Protein AF-A0A0D2LN54-F1 (afdb_monomer_lite)

Secondary structure (DSSP, 8-state):
---HHHHHHHHHHS-SS-------SS--HHHHHHHHHH-SSPPP-----TTSPPTT---------GGGGGGHHHHHHHHHHHTS-SS------SSHHHHHHHHHHHHHTT--PPP--

Sequence (117 aa):
MGFKEEVAEIVRLAPKKRQTMLFSATFSEQVRDLMALSLKQPVRLAADAAAAAPKSLVQEVVRLKGSQVSQKEAVLLALCARSFSQGRTIVFTATKQKAHRLKILFGLCKLPPAGVG

Organism: NCBI:txid145388

pLDDT: mean 84.54, std 10.29, range [40.84, 94.88]

Radius of gyration: 23.82 Å; chains: 1; bounding box: 49×33×58 Å

InterPro domains:
  IPR014001 Helicase superfamily 1/2, ATP-binding domain [PS51192] (1-45)
  IPR027417 P-loop containing nucleoside triphosphate hydrolase [G3DSA:3.40.50.300] (1-53)
  IPR027417 P-loop containing nucleoside triphosphate hydrolase [SSF52540] (2-106)
  IPR050079 DEAD box RNA helicase [PTHR47959] (1-112)

Foldseek 3Di:
DPCLVVLLVVLVPDDPDDDDDDDDLDDDVSSVSVCVRRHDPDDDDDDPPVVDDPPPDDDDDDDQDDPCVVVVLVVVLCCCVPVVVPDDDDDDDPDPVVVVVSCVVCVVVVNHDDDDD

Structure (mmCIF, N/CA/C/O backbone):
data_AF-A0A0D2LN54-F1
#
_entry.id   AF-A0A0D2LN54-F1
#
loop_
_atom_site.group_PDB
_atom_site.id
_atom_site.type_symbol
_atom_site.label_atom_id
_atom_site.label_alt_id
_atom_site.label_comp_id
_atom_site.label_asym_id
_atom_site.label_entity_id
_atom_site.label_seq_id
_atom_site.pdbx_PDB_ins_code
_atom_site.Cartn_x
_atom_site.Cartn_y
_atom_site.Cartn_z
_atom_site.occupancy
_atom_site.B_iso_or_equiv
_atom_site.auth_seq_id
_atom_site.auth_comp_id
_atom_site.auth_asym_id
_atom_site.auth_atom_id
_atom_site.pdbx_PDB_model_num
ATOM 1 N N . MET A 1 1 ? 2.970 6.806 16.171 1.00 52.06 1 MET A N 1
ATOM 2 C CA . MET A 1 1 ? 2.777 8.257 15.985 1.00 52.06 1 MET A CA 1
ATOM 3 C C . MET A 1 1 ? 1.843 8.745 17.071 1.00 52.06 1 MET A C 1
ATOM 5 O O . MET A 1 1 ? 0.834 8.094 17.319 1.00 52.06 1 MET A O 1
ATOM 9 N N . GLY A 1 2 ? 2.280 9.778 17.787 1.00 64.88 2 GLY A N 1
ATOM 10 C CA . GLY A 1 2 ? 1.656 10.289 19.002 1.00 64.88 2 GLY A CA 1
ATOM 11 C C . GLY A 1 2 ? 0.456 11.162 18.683 1.00 64.88 2 GLY A C 1
ATOM 12 O O . GLY A 1 2 ? 0.632 12.330 18.394 1.00 64.88 2 GLY A O 1
ATOM 13 N N . PHE A 1 3 ? -0.726 10.551 18.701 1.00 73.62 3 PHE A N 1
ATOM 14 C CA . PHE A 1 3 ? -2.009 11.264 18.709 1.00 73.62 3 PHE A CA 1
ATOM 15 C C . P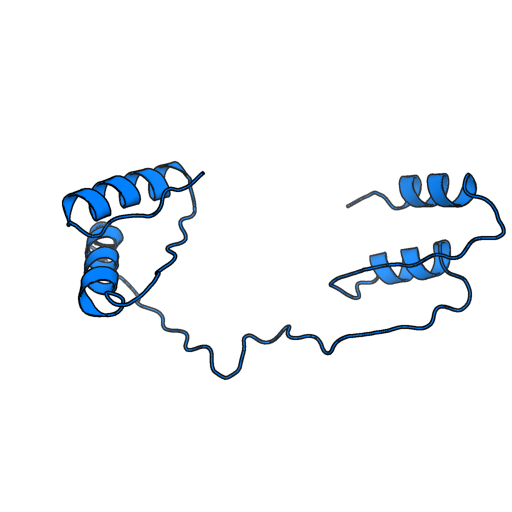HE A 1 3 ? -2.926 10.774 19.846 1.00 73.62 3 PHE A C 1
ATOM 17 O O . PHE A 1 3 ? -4.126 11.036 19.862 1.00 73.62 3 PHE A O 1
ATOM 24 N N . LYS A 1 4 ? -2.396 9.946 20.762 1.00 77.12 4 LYS A N 1
ATOM 25 C CA . LYS A 1 4 ? -3.186 9.286 21.816 1.00 77.12 4 LYS A CA 1
ATOM 26 C C . LYS A 1 4 ? -3.699 10.303 22.829 1.00 77.12 4 LYS A C 1
ATOM 28 O O . LYS A 1 4 ? -4.836 10.180 23.276 1.00 77.12 4 LYS A O 1
ATOM 33 N N . GLU A 1 5 ? -2.864 11.269 23.190 1.00 82.56 5 GLU A N 1
ATOM 34 C CA . GLU A 1 5 ? -3.187 12.296 24.180 1.00 82.56 5 GLU A CA 1
ATOM 35 C C . GLU A 1 5 ? -4.219 13.272 23.614 1.00 82.56 5 GLU A C 1
ATOM 37 O O . GLU A 1 5 ? -5.236 13.533 24.253 1.00 82.56 5 GLU A O 1
ATOM 42 N N . GLU A 1 6 ? -4.038 13.678 22.360 1.00 87.12 6 GLU A N 1
ATOM 43 C CA . GLU A 1 6 ? -4.947 14.546 21.620 1.00 87.12 6 GLU A CA 1
ATOM 44 C C . GLU A 1 6 ? -6.321 13.886 21.440 1.00 87.12 6 GLU A C 1
ATOM 46 O O . GLU A 1 6 ? -7.359 14.495 21.701 1.00 87.12 6 GLU A O 1
ATOM 51 N N . VAL A 1 7 ? -6.358 12.601 21.063 1.00 84.00 7 VAL A N 1
ATOM 52 C CA . VAL A 1 7 ? -7.625 11.861 20.958 1.00 84.00 7 VAL A CA 1
ATOM 53 C C . VAL A 1 7 ? -8.272 11.685 22.333 1.00 84.00 7 VAL A C 1
ATOM 55 O O . VAL A 1 7 ? -9.492 11.804 22.450 1.00 84.00 7 VAL A O 1
ATOM 58 N N . ALA A 1 8 ? -7.488 11.444 23.387 1.00 83.00 8 ALA A N 1
ATOM 59 C CA . ALA A 1 8 ? -8.016 11.341 24.744 1.00 83.00 8 ALA A CA 1
ATOM 60 C C . ALA A 1 8 ? -8.681 12.643 25.212 1.00 83.00 8 ALA A C 1
ATOM 62 O O . ALA A 1 8 ? -9.738 12.594 25.844 1.00 83.00 8 ALA A O 1
ATOM 63 N N . GLU A 1 9 ? -8.104 13.795 24.876 1.00 89.38 9 GLU A N 1
ATOM 64 C CA . GLU A 1 9 ? -8.676 15.104 25.184 1.00 89.38 9 GLU A CA 1
ATOM 65 C C . GLU A 1 9 ? -9.999 15.339 24.440 1.00 89.38 9 GLU A C 1
ATOM 67 O O . GLU A 1 9 ? -11.015 15.645 25.069 1.00 89.38 9 GLU A O 1
ATOM 72 N N . ILE A 1 10 ? -10.040 15.077 23.130 1.00 88.25 10 ILE A N 1
ATOM 73 C CA . ILE A 1 10 ? -11.267 15.206 22.323 1.00 88.25 10 ILE A CA 1
ATOM 74 C C . ILE A 1 10 ? -12.388 14.315 22.882 1.00 88.25 10 ILE A C 1
ATOM 76 O O . ILE A 1 10 ? -13.534 14.742 23.033 1.00 88.25 10 ILE A O 1
ATOM 80 N N . VAL A 1 11 ? -12.061 13.073 23.243 1.00 86.75 11 VAL A N 1
ATOM 81 C CA . VAL A 1 11 ? -13.011 12.095 23.798 1.00 86.75 11 VAL A CA 1
ATOM 82 C C . VAL A 1 11 ? -13.547 12.528 25.171 1.00 86.75 11 VAL A C 1
ATOM 84 O O . VAL A 1 11 ? -14.699 12.207 25.493 1.00 86.75 11 VAL A O 1
ATOM 87 N N . ARG A 1 12 ? -12.747 13.257 25.967 1.00 86.62 12 ARG A N 1
ATOM 88 C CA . ARG A 1 12 ? -13.162 13.845 27.255 1.00 86.62 12 ARG A CA 1
ATOM 89 C C . ARG A 1 12 ? -14.100 15.035 27.079 1.00 86.62 12 ARG A C 1
ATOM 91 O O . ARG A 1 12 ? -15.041 15.159 27.858 1.00 86.62 12 ARG A O 1
ATOM 98 N N . LEU A 1 13 ? -13.858 15.880 26.077 1.00 91.44 13 LEU A N 1
ATOM 99 C CA . LEU A 1 13 ? -14.709 17.034 25.768 1.00 91.44 13 LEU A CA 1
ATOM 100 C C . LEU A 1 13 ? -16.037 16.626 25.113 1.00 91.44 13 LEU A C 1
ATOM 102 O O . LEU A 1 13 ? -17.029 17.348 25.205 1.00 91.44 13 LEU A O 1
ATOM 106 N N . ALA A 1 14 ? -16.085 15.457 24.472 1.00 89.88 14 ALA A N 1
ATOM 107 C CA . ALA A 1 14 ? -17.299 14.946 23.854 1.00 89.88 14 ALA A CA 1
ATOM 108 C C . ALA A 1 14 ? -18.375 14.536 24.893 1.00 89.88 14 ALA A C 1
ATOM 110 O O . ALA A 1 14 ? -18.046 14.017 25.966 1.00 89.88 14 ALA A O 1
ATOM 111 N N . PRO A 1 15 ? -19.679 14.653 24.564 1.00 90.81 15 PRO A N 1
ATOM 112 C CA . PRO A 1 15 ? -20.776 14.267 25.454 1.00 90.81 15 PRO A CA 1
ATOM 113 C C . PRO A 1 15 ? -20.663 12.829 25.970 1.00 90.81 15 PRO A C 1
ATOM 115 O O . PRO A 1 15 ? -20.349 11.910 25.210 1.00 90.81 15 PRO A O 1
ATOM 118 N N . LYS A 1 16 ? -20.972 12.613 27.257 1.00 84.44 16 LYS A N 1
ATOM 119 C CA . LYS A 1 16 ? -20.863 11.292 27.911 1.00 84.44 16 LYS A CA 1
ATOM 120 C C . LYS A 1 16 ? -21.764 10.226 27.277 1.00 84.44 16 LYS A C 1
ATOM 122 O O . LYS A 1 16 ? -21.390 9.058 27.230 1.00 84.44 16 LYS A O 1
ATOM 127 N N . LYS A 1 17 ? -22.954 10.614 26.806 1.00 89.06 17 LYS A N 1
ATOM 128 C CA . LYS A 1 17 ? -23.899 9.723 26.120 1.00 89.06 17 LYS A CA 1
ATOM 129 C C . LYS A 1 17 ? -23.754 9.921 24.615 1.00 89.06 17 LYS A C 1
ATOM 131 O O . LYS A 1 17 ? -24.246 10.902 24.069 1.00 89.06 17 LYS A O 1
ATOM 136 N N . ARG A 1 18 ? -23.059 8.990 23.966 1.00 89.44 18 ARG A N 1
ATOM 137 C CA . ARG A 1 18 ? -22.790 8.999 22.526 1.00 89.44 18 ARG A CA 1
ATOM 138 C C . ARG A 1 18 ? -22.672 7.575 21.997 1.00 89.44 18 ARG A C 1
ATOM 140 O O . ARG A 1 18 ? -22.318 6.665 22.745 1.00 89.44 18 ARG A O 1
ATOM 147 N N . GLN A 1 19 ? -22.936 7.410 20.709 1.00 91.44 19 GLN A N 1
ATOM 148 C CA . GLN A 1 19 ? -22.525 6.230 19.958 1.00 91.44 19 GLN A CA 1
ATOM 149 C C . GLN A 1 19 ? -21.176 6.535 19.305 1.00 91.44 19 GLN A C 1
ATOM 151 O O . GLN A 1 19 ? -20.981 7.617 18.754 1.00 91.44 19 GLN A O 1
ATOM 156 N N . THR A 1 20 ? -20.233 5.603 19.384 1.00 91.31 20 THR A N 1
ATOM 157 C CA . THR A 1 20 ? -18.887 5.778 18.829 1.00 91.31 20 THR A CA 1
ATOM 158 C C . THR A 1 20 ? -18.556 4.583 17.947 1.00 91.31 20 THR A C 1
ATOM 160 O O . THR A 1 20 ? -18.825 3.442 18.316 1.00 91.31 20 THR A O 1
ATOM 163 N N . MET A 1 21 ? -18.000 4.857 16.768 1.00 92.88 21 MET A N 1
ATOM 164 C CA . MET A 1 21 ? -17.523 3.854 15.820 1.00 92.88 21 MET A CA 1
ATOM 165 C C . MET A 1 21 ? -16.037 4.087 15.576 1.00 92.88 21 MET A C 1
ATOM 167 O O . MET A 1 21 ? -15.620 5.225 15.365 1.00 92.88 21 MET A O 1
ATOM 171 N N . LEU A 1 22 ? -15.249 3.014 15.600 1.00 90.25 22 LEU A N 1
ATOM 172 C CA . LEU A 1 22 ? -13.827 3.048 15.278 1.00 90.25 22 LEU A CA 1
ATOM 173 C C . LEU A 1 22 ? -13.590 2.225 14.014 1.00 90.25 22 LEU A C 1
ATOM 175 O O . LEU A 1 22 ? -13.840 1.021 14.000 1.00 90.25 22 LEU A O 1
ATOM 179 N N . PHE A 1 23 ? -13.075 2.876 12.975 1.00 90.00 23 PHE A N 1
ATOM 180 C CA . PHE A 1 23 ? -12.681 2.227 11.730 1.00 90.00 23 PHE A CA 1
AT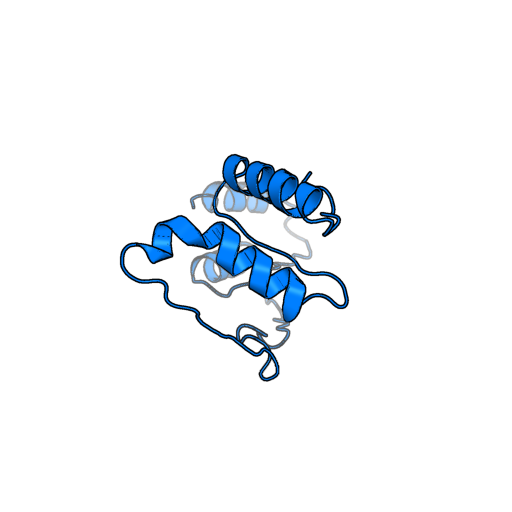OM 181 C C . PHE A 1 23 ? -11.162 2.111 11.686 1.00 90.00 23 PHE A C 1
ATOM 183 O O . PHE A 1 23 ? -10.456 3.108 11.815 1.00 90.00 23 PHE A O 1
ATOM 190 N N . SER A 1 24 ? -10.658 0.893 11.504 1.00 86.31 24 SER A N 1
ATOM 191 C CA . SER A 1 24 ? -9.229 0.645 11.347 1.00 86.31 24 SER A CA 1
ATOM 192 C C . SER A 1 24 ? -8.984 -0.439 10.309 1.00 86.31 24 SER A C 1
ATOM 194 O O . SER A 1 24 ? -9.642 -1.478 10.321 1.00 86.31 24 SER A O 1
ATOM 196 N N . ALA A 1 25 ? -8.004 -0.205 9.436 1.00 84.56 25 ALA A N 1
ATOM 197 C CA . ALA A 1 25 ? -7.531 -1.197 8.473 1.00 84.56 25 ALA A CA 1
ATOM 198 C C . ALA A 1 25 ? -6.666 -2.290 9.130 1.00 84.56 25 ALA A C 1
ATOM 200 O O . ALA A 1 25 ? -6.448 -3.347 8.545 1.00 84.56 25 ALA A O 1
ATOM 201 N N . THR A 1 26 ? -6.152 -2.040 10.338 1.00 82.12 26 THR A N 1
ATOM 202 C CA . THR A 1 26 ? -5.281 -2.966 11.074 1.00 82.12 26 THR A CA 1
ATOM 203 C C . THR A 1 26 ? -5.729 -3.126 12.526 1.00 82.12 26 THR A C 1
ATOM 205 O O . THR A 1 26 ? -6.505 -2.325 13.051 1.00 82.12 26 THR A O 1
ATOM 208 N N . PHE A 1 27 ? -5.246 -4.167 13.205 1.00 84.12 27 PHE A N 1
ATOM 209 C CA . PHE A 1 27 ? -5.570 -4.420 14.612 1.00 84.12 27 PHE A CA 1
ATOM 210 C C . PHE A 1 27 ? -4.308 -4.413 15.484 1.00 84.12 27 PHE A C 1
ATOM 212 O O . PHE A 1 27 ? -3.910 -5.429 16.054 1.00 84.12 27 PHE A O 1
ATOM 219 N N . SER A 1 28 ? -3.645 -3.256 15.537 1.00 85.38 28 SER A N 1
ATOM 220 C CA . SER A 1 28 ? -2.449 -3.036 16.358 1.00 85.38 28 SER A CA 1
ATOM 221 C C . SER A 1 28 ? -2.796 -2.771 17.831 1.00 85.38 28 SER A C 1
ATOM 223 O O . SER A 1 28 ? -3.953 -2.531 18.181 1.00 85.38 28 SER A O 1
ATOM 225 N N . GLU A 1 29 ? -1.797 -2.787 18.717 1.00 85.62 29 GLU A N 1
ATOM 226 C CA . GLU A 1 29 ? -2.000 -2.444 20.137 1.00 85.62 29 GLU A CA 1
ATOM 227 C C . GLU A 1 29 ? -2.487 -1.005 20.336 1.00 85.62 29 GLU A C 1
ATOM 229 O O . GLU A 1 29 ? -3.383 -0.764 21.135 1.00 85.62 29 GLU A O 1
ATOM 234 N N . GLN A 1 30 ? -2.001 -0.061 19.529 1.00 83.50 30 GLN A N 1
ATOM 235 C CA . GLN A 1 30 ? -2.452 1.337 19.563 1.00 83.50 30 GLN A CA 1
ATOM 236 C C . GLN A 1 30 ? -3.954 1.467 19.249 1.00 83.50 30 GLN A C 1
ATOM 238 O O . GLN A 1 30 ? -4.649 2.289 19.842 1.00 83.50 30 GLN A O 1
ATOM 243 N N . VAL A 1 31 ? -4.473 0.629 18.342 1.00 86.12 31 VAL A N 1
ATOM 244 C CA . VAL A 1 31 ? -5.910 0.563 18.033 1.00 86.12 31 VAL A CA 1
ATOM 245 C C . VAL A 1 31 ? -6.688 -0.031 19.209 1.00 86.12 31 VAL A C 1
ATOM 247 O O . VAL A 1 31 ? -7.761 0.472 19.534 1.00 86.12 31 VAL A O 1
ATOM 250 N N . ARG A 1 32 ? -6.148 -1.053 19.891 1.00 86.81 32 ARG A N 1
ATOM 251 C CA . ARG A 1 32 ? -6.773 -1.623 21.100 1.00 86.81 32 ARG A CA 1
ATOM 252 C C . ARG A 1 32 ? -6.878 -0.597 22.229 1.00 86.81 32 ARG A C 1
ATOM 254 O O . ARG A 1 32 ? -7.940 -0.487 22.838 1.00 86.81 32 ARG A O 1
ATOM 261 N N . ASP A 1 33 ? -5.832 0.193 22.449 1.00 86.81 33 ASP A N 1
ATOM 262 C CA . ASP A 1 33 ? -5.842 1.290 23.422 1.00 86.81 33 ASP A CA 1
ATOM 263 C C . ASP A 1 33 ? -6.938 2.321 23.109 1.00 86.81 33 ASP A C 1
ATOM 265 O O . ASP A 1 33 ? -7.678 2.746 23.997 1.00 86.81 33 ASP A O 1
ATOM 269 N N . LEU A 1 34 ? -7.083 2.696 21.833 1.00 85.81 34 LEU A N 1
ATOM 270 C CA . LEU A 1 34 ? -8.131 3.616 21.386 1.00 85.81 34 LEU A CA 1
ATOM 271 C C . LEU A 1 34 ? -9.536 3.034 21.570 1.00 85.81 34 LEU A C 1
ATOM 273 O O . LEU A 1 34 ? -10.450 3.764 21.962 1.00 85.81 34 LEU A O 1
ATOM 277 N N . MET A 1 35 ? -9.720 1.733 21.331 1.00 88.50 35 MET A N 1
ATOM 278 C CA . MET A 1 35 ? -10.991 1.058 21.603 1.00 88.50 35 MET A CA 1
ATOM 279 C C . MET A 1 35 ? -11.351 1.130 23.086 1.00 88.50 35 MET A C 1
ATOM 281 O O . MET A 1 35 ? -12.482 1.486 23.408 1.00 88.50 35 MET A O 1
ATOM 285 N N . ALA A 1 36 ? -10.398 0.836 23.976 1.00 86.50 36 ALA A N 1
ATOM 286 C CA . ALA A 1 36 ? -10.615 0.876 25.421 1.00 86.50 36 ALA A CA 1
ATOM 287 C C . ALA A 1 36 ? -10.947 2.290 25.928 1.00 86.50 36 ALA A C 1
ATOM 289 O O . ALA A 1 36 ? -11.724 2.447 26.866 1.00 86.50 36 ALA A O 1
ATOM 290 N N . LEU A 1 37 ? -10.380 3.319 25.292 1.00 84.38 37 LEU A N 1
ATOM 291 C CA . LEU A 1 37 ? -10.589 4.711 25.676 1.00 84.38 37 LEU A CA 1
ATOM 292 C C . LEU A 1 37 ? -11.910 5.302 25.151 1.00 84.38 37 LEU A C 1
ATOM 294 O O . LEU A 1 37 ? -12.521 6.133 25.821 1.00 84.38 37 LEU A O 1
ATOM 298 N N . SER A 1 38 ? -12.345 4.913 23.950 1.00 84.31 38 SER A N 1
ATOM 299 C CA . SER A 1 38 ? -13.437 5.599 23.238 1.00 84.31 38 SER A CA 1
ATOM 300 C C . SER A 1 38 ? -14.741 4.807 23.128 1.00 84.31 38 SER A C 1
ATOM 302 O O . SER A 1 38 ? -15.794 5.419 22.938 1.00 84.31 38 SER A O 1
ATOM 304 N N . LEU A 1 39 ? -14.701 3.476 23.258 1.00 89.81 39 LEU A N 1
ATOM 305 C CA . LEU A 1 39 ? -15.850 2.597 23.035 1.00 89.81 39 LEU A CA 1
ATOM 306 C C . LEU A 1 39 ? -16.351 1.974 24.341 1.00 89.81 39 LEU A C 1
ATOM 308 O O . LEU A 1 39 ? -15.580 1.623 25.229 1.00 89.81 39 LEU A O 1
ATOM 312 N N . LYS A 1 40 ? -17.666 1.758 24.427 1.00 88.19 40 LYS A N 1
ATOM 313 C CA . LYS A 1 40 ? -18.312 1.024 25.520 1.00 88.19 40 LYS A CA 1
ATOM 314 C C . LYS A 1 40 ? -18.971 -0.229 24.952 1.00 88.19 40 LYS A C 1
ATOM 316 O O . LYS A 1 40 ? -19.871 -0.101 24.132 1.00 88.19 40 LYS A O 1
ATOM 321 N N . GLN A 1 41 ? -18.516 -1.410 25.383 1.00 89.00 41 GLN A N 1
ATOM 322 C CA . GLN A 1 41 ? -19.003 -2.723 24.913 1.00 89.00 41 GLN A CA 1
ATOM 323 C C . GLN A 1 41 ? -19.117 -2.818 23.371 1.00 89.00 41 GLN A C 1
ATOM 325 O O . GLN A 1 41 ? -20.211 -3.025 22.844 1.00 89.00 41 GLN A O 1
ATOM 330 N N . PRO A 1 42 ? -18.014 -2.623 22.620 1.00 90.75 42 PRO A N 1
ATOM 331 C CA . PRO A 1 42 ? -18.075 -2.580 21.164 1.00 90.75 42 PRO A CA 1
ATOM 332 C C . PRO A 1 42 ? -18.378 -3.950 20.553 1.00 90.75 42 PRO A C 1
ATOM 334 O O . PRO A 1 42 ? -17.771 -4.956 20.919 1.00 90.75 42 PRO A O 1
ATOM 337 N N . VAL A 1 43 ? -19.246 -3.964 19.542 1.00 91.06 43 VAL A N 1
ATOM 338 C CA . VAL A 1 43 ? -19.375 -5.097 18.619 1.00 91.06 43 VAL A CA 1
ATOM 339 C C . VAL A 1 43 ? -18.328 -4.937 17.525 1.00 91.06 43 VAL A C 1
ATOM 341 O O . VAL A 1 43 ? -18.223 -3.877 16.906 1.00 91.06 43 VAL A O 1
ATOM 344 N N . ARG A 1 44 ? -17.535 -5.984 17.286 1.00 88.12 44 ARG A N 1
ATOM 345 C CA . ARG A 1 44 ? -16.510 -5.974 16.243 1.00 88.12 44 ARG A CA 1
ATOM 346 C C . ARG A 1 44 ? -17.066 -6.570 14.958 1.00 88.12 44 ARG A C 1
ATOM 3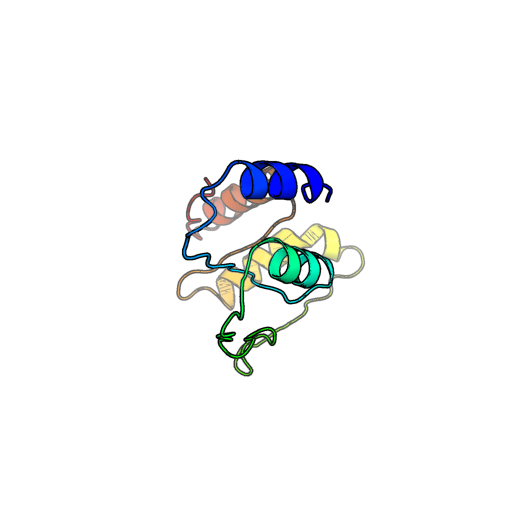48 O O . ARG A 1 44 ? -17.483 -7.722 14.942 1.00 88.12 44 ARG A O 1
ATOM 355 N N . LEU A 1 45 ? -16.987 -5.797 13.881 1.00 87.31 45 LEU A N 1
ATOM 356 C CA . LEU A 1 45 ? -17.220 -6.269 12.523 1.00 87.31 45 LEU A CA 1
ATOM 357 C C . LEU A 1 45 ? -15.875 -6.296 11.801 1.00 87.31 45 LEU A C 1
ATOM 359 O O . LEU A 1 45 ? -15.185 -5.280 11.729 1.00 87.31 45 LEU A O 1
ATOM 363 N N . ALA A 1 46 ? -15.487 -7.467 11.310 1.00 81.69 46 ALA A N 1
ATOM 364 C CA . ALA A 1 46 ? -14.314 -7.633 10.469 1.00 81.69 46 ALA A CA 1
ATOM 365 C C . ALA A 1 46 ? -14.781 -8.191 9.128 1.00 81.69 46 ALA A C 1
ATOM 367 O O . ALA A 1 46 ? -15.383 -9.260 9.082 1.00 81.69 46 ALA A O 1
ATOM 368 N N . ALA A 1 47 ? -14.514 -7.463 8.047 1.00 77.38 47 ALA A N 1
ATOM 369 C CA . ALA A 1 47 ? -14.440 -8.096 6.742 1.00 77.38 47 ALA A CA 1
ATOM 370 C C . ALA A 1 47 ? -13.138 -8.902 6.737 1.00 77.38 47 ALA A C 1
ATOM 372 O O . ALA A 1 47 ? -12.108 -8.361 7.155 1.00 77.38 47 ALA A O 1
ATOM 373 N N . ASP A 1 48 ? -13.190 -10.178 6.346 1.00 67.50 48 ASP A N 1
ATOM 374 C CA . ASP A 1 48 ? -11.997 -11.019 6.262 1.00 67.50 48 ASP A CA 1
ATOM 375 C C . ASP A 1 48 ? -10.868 -10.247 5.587 1.00 67.50 48 ASP A C 1
ATOM 377 O O . ASP A 1 48 ? -11.043 -9.633 4.529 1.00 67.50 48 ASP A O 1
ATOM 381 N N . ALA A 1 49 ? -9.715 -10.222 6.252 1.00 57.34 49 ALA A N 1
ATOM 382 C CA . ALA A 1 49 ? -8.577 -9.474 5.772 1.00 57.34 49 ALA A CA 1
ATOM 383 C C . ALA A 1 49 ? -8.128 -10.098 4.449 1.00 57.34 49 ALA A C 1
ATOM 385 O O . ALA A 1 49 ? -7.410 -11.098 4.429 1.00 57.34 49 ALA A O 1
ATOM 386 N N . ALA A 1 50 ? -8.474 -9.458 3.335 1.00 55.91 50 ALA A N 1
ATOM 387 C CA . ALA A 1 50 ? -7.802 -9.632 2.052 1.00 55.91 50 ALA A CA 1
ATOM 388 C C . ALA A 1 50 ? -6.361 -9.071 2.123 1.00 55.91 50 ALA A C 1
ATOM 390 O O . ALA A 1 50 ? -5.921 -8.315 1.265 1.00 55.91 50 ALA A O 1
ATOM 391 N N . ALA A 1 51 ? -5.630 -9.394 3.196 1.00 56.22 51 ALA A N 1
ATOM 392 C CA . ALA A 1 51 ? -4.225 -9.062 3.379 1.00 56.22 51 ALA A CA 1
ATOM 393 C C . ALA A 1 51 ? -3.336 -9.905 2.453 1.00 56.22 51 ALA A C 1
ATOM 395 O O . ALA A 1 51 ? -2.210 -9.517 2.155 1.00 56.22 51 ALA A O 1
ATOM 396 N N . ALA A 1 52 ? -3.844 -11.041 1.970 1.00 64.00 52 ALA A N 1
ATOM 397 C CA . ALA A 1 52 ? -3.217 -11.768 0.884 1.00 64.00 52 ALA A CA 1
ATOM 398 C C . ALA A 1 52 ? -3.615 -11.129 -0.449 1.00 64.00 52 ALA A C 1
ATOM 400 O O . ALA A 1 52 ? -4.803 -10.934 -0.721 1.00 64.00 52 ALA A O 1
ATOM 401 N N . ALA A 1 53 ? -2.619 -10.855 -1.296 1.00 68.12 53 ALA A N 1
ATOM 402 C CA . ALA A 1 53 ? -2.873 -10.626 -2.711 1.00 68.12 53 ALA A CA 1
ATOM 403 C C . ALA A 1 53 ? -3.809 -11.734 -3.239 1.00 68.12 53 ALA A C 1
ATOM 405 O O . ALA A 1 53 ? -3.663 -12.888 -2.817 1.00 68.12 53 ALA A O 1
ATOM 406 N N . PRO A 1 54 ? -4.775 -11.417 -4.123 1.00 78.75 54 PRO A N 1
ATOM 407 C CA . PRO A 1 54 ? -5.679 -12.422 -4.668 1.00 78.75 54 PRO A CA 1
ATOM 408 C C . PRO A 1 54 ? -4.889 -13.625 -5.185 1.00 78.75 54 PRO A C 1
ATOM 410 O O . PRO A 1 54 ? -3.869 -13.442 -5.843 1.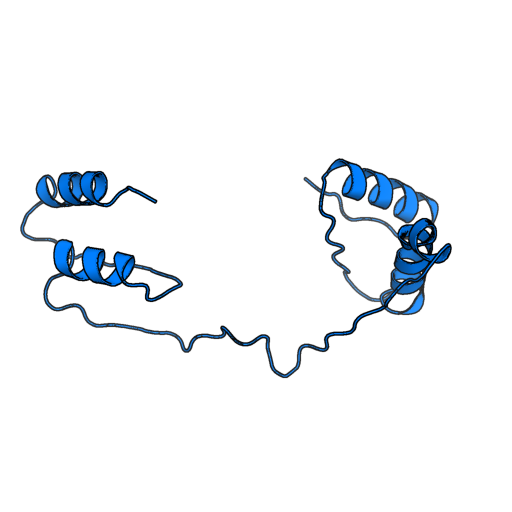00 78.75 54 PRO A O 1
ATOM 413 N N . LYS A 1 55 ? -5.356 -14.855 -4.935 1.00 79.88 55 LYS A N 1
ATOM 414 C CA . LYS A 1 55 ? -4.669 -16.070 -5.424 1.00 79.88 55 LYS A CA 1
ATOM 415 C C . LYS A 1 55 ? -4.505 -16.092 -6.951 1.00 79.88 55 LYS A C 1
ATOM 417 O O . LYS A 1 55 ? -3.634 -16.782 -7.461 1.00 79.88 55 LYS A O 1
ATOM 422 N N . SER A 1 56 ? -5.345 -15.345 -7.666 1.00 86.81 56 SER A N 1
ATOM 423 C CA . SER A 1 56 ? -5.291 -15.162 -9.118 1.00 86.81 56 SER A CA 1
ATOM 424 C C . SER A 1 56 ? -4.284 -14.102 -9.582 1.00 86.81 56 SER A C 1
ATOM 426 O O . SER A 1 56 ? -4.086 -13.951 -10.786 1.00 86.81 56 SER A O 1
ATOM 428 N N . LEU A 1 57 ? -3.660 -13.346 -8.671 1.00 88.50 57 LEU A N 1
ATOM 429 C CA . LEU A 1 57 ? -2.673 -12.332 -9.024 1.00 88.50 57 LEU A CA 1
ATOM 430 C C . LEU A 1 57 ? -1.350 -13.005 -9.401 1.00 88.50 57 LEU A C 1
ATOM 432 O O . LEU A 1 57 ? -0.620 -13.498 -8.543 1.00 88.50 57 LEU A O 1
ATOM 436 N N . VAL A 1 58 ? -1.018 -12.969 -10.689 1.00 89.75 58 VAL A N 1
ATOM 437 C CA . VAL A 1 58 ? 0.281 -13.424 -11.194 1.00 89.75 58 VAL A CA 1
ATOM 438 C C . VAL A 1 58 ? 1.337 -12.354 -10.918 1.00 89.75 58 VAL A C 1
ATOM 440 O O . VAL A 1 58 ? 1.146 -11.182 -11.244 1.00 89.75 58 VAL A O 1
ATOM 443 N N . GLN A 1 59 ? 2.455 -12.755 -10.309 1.00 90.06 59 GLN A N 1
ATOM 444 C CA . GLN A 1 59 ? 3.591 -11.882 -10.015 1.00 90.06 59 GLN A CA 1
ATOM 445 C C . GLN A 1 59 ? 4.858 -12.433 -10.666 1.00 90.06 59 GLN A C 1
ATOM 447 O O . GLN A 1 59 ? 5.243 -13.574 -10.419 1.00 90.06 59 GLN A O 1
ATOM 452 N N . GLU A 1 60 ? 5.531 -11.603 -11.459 1.00 91.38 60 GLU A N 1
ATOM 453 C CA . GLU A 1 60 ? 6.758 -11.971 -12.166 1.00 91.38 60 GLU A CA 1
ATOM 454 C C . GLU A 1 60 ? 7.881 -10.975 -11.868 1.00 91.38 60 GLU A C 1
ATOM 456 O O . GLU A 1 60 ? 7.648 -9.776 -11.692 1.00 91.38 60 GLU A O 1
ATOM 461 N N . VAL A 1 61 ? 9.122 -11.468 -11.819 1.00 92.00 61 VAL A N 1
ATOM 462 C CA . VAL A 1 61 ? 10.306 -10.651 -11.521 1.00 92.00 61 VAL A CA 1
ATOM 463 C C . VAL A 1 61 ? 11.342 -10.801 -12.625 1.00 92.00 61 VAL A C 1
ATOM 465 O O . VAL A 1 61 ? 11.950 -11.856 -12.790 1.00 92.00 61 VAL A O 1
ATOM 468 N N . VAL A 1 62 ? 11.621 -9.697 -13.318 1.00 89.44 62 VAL A N 1
ATOM 469 C CA . VAL A 1 62 ? 12.702 -9.613 -14.307 1.00 89.44 62 VAL A CA 1
ATOM 470 C C . VAL A 1 62 ? 13.947 -9.018 -13.647 1.00 89.44 62 VAL A C 1
ATOM 472 O O . VAL A 1 62 ? 13.960 -7.853 -13.246 1.00 89.44 62 VAL A O 1
ATOM 475 N N . ARG A 1 63 ? 15.015 -9.816 -13.525 1.00 90.50 63 ARG A N 1
ATOM 476 C CA . ARG A 1 63 ? 16.303 -9.377 -12.959 1.00 90.50 63 ARG A CA 1
ATOM 477 C C . ARG A 1 63 ? 17.237 -8.894 -14.069 1.00 90.50 63 ARG A C 1
ATOM 479 O O . ARG A 1 63 ? 17.686 -9.695 -14.880 1.00 90.50 63 ARG A O 1
ATOM 486 N N . LEU A 1 64 ? 17.581 -7.607 -14.059 1.00 89.69 64 LEU A N 1
ATOM 487 C CA . LEU A 1 64 ? 18.590 -7.028 -14.955 1.00 89.69 64 LEU A CA 1
ATOM 488 C C . LEU A 1 64 ? 19.967 -7.063 -14.275 1.00 89.69 64 LEU A C 1
ATOM 490 O O . LEU A 1 64 ? 20.077 -6.700 -13.104 1.00 89.69 64 LEU A O 1
ATOM 494 N N . LYS A 1 65 ? 21.012 -7.502 -14.988 1.00 89.19 65 LYS A N 1
ATOM 495 C CA . LYS A 1 65 ? 22.392 -7.605 -14.471 1.00 89.19 65 LYS A CA 1
ATOM 496 C C . LYS A 1 65 ? 23.374 -6.791 -15.318 1.00 89.19 65 LYS A C 1
ATOM 498 O O . LYS A 1 65 ? 23.196 -6.666 -16.529 1.00 89.19 65 LYS A O 1
ATOM 503 N N . GLY A 1 66 ? 24.433 -6.283 -14.682 1.00 86.81 66 GLY A N 1
ATOM 504 C CA . GLY A 1 66 ? 25.536 -5.590 -15.356 1.00 86.81 66 GLY A CA 1
ATOM 505 C C . GLY A 1 66 ? 25.068 -4.404 -16.204 1.00 86.81 66 GLY A C 1
ATOM 506 O O . GLY A 1 66 ? 24.269 -3.583 -15.756 1.00 86.81 66 GLY A O 1
ATOM 507 N N . SER A 1 67 ? 25.524 -4.346 -17.455 1.00 79.00 67 SER A N 1
ATOM 508 C CA . SER A 1 67 ? 25.193 -3.279 -18.411 1.00 79.00 67 SER A CA 1
ATOM 509 C C . SER A 1 67 ? 23.702 -3.184 -18.775 1.00 79.00 67 SER A C 1
ATOM 511 O O . SER A 1 67 ? 23.258 -2.147 -19.266 1.00 79.00 67 SER A O 1
ATOM 513 N N . GLN A 1 68 ? 22.895 -4.217 -18.498 1.00 75.88 68 GLN A N 1
ATOM 514 C CA . GLN A 1 68 ? 21.453 -4.209 -18.782 1.00 75.88 68 GLN A CA 1
ATOM 515 C C . GLN A 1 68 ? 20.655 -3.326 -17.816 1.00 75.88 68 GLN A C 1
ATOM 517 O O . GLN A 1 68 ? 19.534 -2.931 -18.129 1.00 75.88 68 GLN A O 1
ATOM 522 N N . VAL A 1 69 ? 21.217 -2.971 -16.653 1.00 80.62 69 VAL A N 1
ATOM 523 C CA . VAL A 1 69 ? 20.551 -2.078 -15.688 1.00 80.62 69 VAL A CA 1
ATOM 524 C C . VAL A 1 69 ? 20.297 -0.702 -16.310 1.00 80.62 69 VAL A C 1
ATOM 526 O O . VAL A 1 69 ? 19.220 -0.133 -16.128 1.00 80.62 69 VAL A O 1
ATOM 529 N N . SER A 1 70 ? 21.237 -0.216 -17.124 1.00 83.81 70 SER A N 1
ATOM 530 C CA . SER A 1 70 ? 21.102 1.032 -17.884 1.00 83.81 70 SER A CA 1
ATOM 531 C C . SER A 1 70 ? 19.998 0.969 -18.945 1.00 83.81 70 SER A C 1
ATOM 533 O O . SER A 1 70 ? 19.481 2.002 -19.356 1.00 83.81 70 SER A O 1
ATOM 535 N N . GLN A 1 71 ? 19.593 -0.235 -19.360 1.00 87.38 71 GLN A N 1
ATOM 536 C CA . GLN A 1 71 ? 18.559 -0.467 -20.372 1.00 87.38 71 GLN A CA 1
ATOM 537 C C . GLN A 1 71 ? 17.172 -0.723 -19.769 1.00 87.38 71 GLN A C 1
ATOM 539 O O . GLN A 1 71 ? 16.242 -1.080 -20.491 1.00 87.38 71 GLN A O 1
ATOM 544 N N . LYS A 1 72 ? 16.994 -0.525 -18.456 1.00 90.50 72 LYS A N 1
ATOM 545 C CA . LYS A 1 72 ? 15.722 -0.775 -17.763 1.00 90.50 72 LYS A CA 1
ATOM 546 C C . LYS A 1 72 ? 14.521 -0.105 -18.440 1.00 90.50 72 LYS A C 1
ATOM 548 O O . LYS A 1 72 ? 13.462 -0.717 -18.525 1.00 90.50 72 LYS A O 1
ATOM 553 N N . GLU A 1 73 ? 14.682 1.128 -18.920 1.00 91.44 73 GLU A N 1
ATOM 554 C CA . GLU A 1 73 ? 13.617 1.870 -19.613 1.00 91.44 73 GLU A CA 1
ATOM 555 C C . GLU A 1 73 ? 13.236 1.208 -20.945 1.00 91.44 73 GLU A C 1
ATOM 557 O O . GLU A 1 73 ? 12.053 1.061 -21.238 1.00 91.44 73 GLU A O 1
ATOM 562 N N . ALA A 1 74 ? 14.225 0.741 -21.712 1.00 90.88 74 ALA A N 1
ATOM 563 C CA . ALA A 1 74 ? 14.004 0.051 -22.981 1.00 90.88 74 ALA A CA 1
ATOM 564 C C . ALA A 1 74 ? 13.344 -1.322 -22.780 1.00 90.88 74 ALA A C 1
ATOM 566 O O . ALA A 1 74 ? 12.404 -1.668 -23.493 1.00 90.88 74 ALA A O 1
ATOM 567 N N . VAL A 1 75 ? 13.783 -2.083 -21.770 1.00 92.00 75 VAL A N 1
ATOM 568 C CA . VAL A 1 75 ? 13.170 -3.373 -21.413 1.00 92.00 75 VAL A CA 1
ATOM 569 C C . VAL A 1 75 ? 11.717 -3.179 -20.986 1.00 92.00 75 VAL A C 1
ATOM 5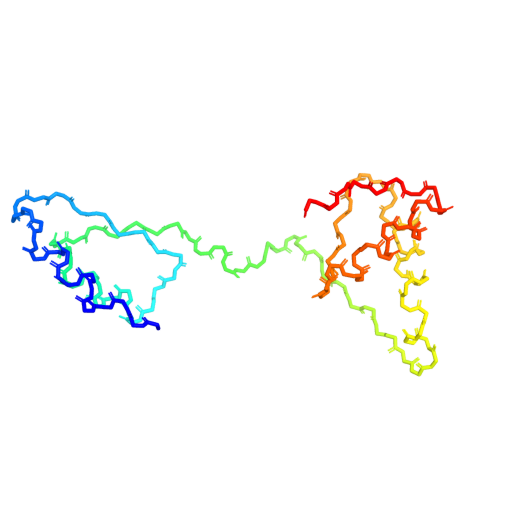71 O O . VAL A 1 75 ? 10.837 -3.898 -21.454 1.00 92.00 75 VAL A O 1
ATOM 574 N N . LEU A 1 76 ? 11.449 -2.188 -20.133 1.00 92.25 76 LEU A N 1
ATOM 575 C CA . LEU A 1 76 ? 10.094 -1.855 -19.702 1.00 92.25 76 LEU A CA 1
ATOM 576 C C . LEU A 1 76 ? 9.202 -1.485 -20.893 1.00 92.25 76 LEU A C 1
ATOM 578 O O . LEU A 1 76 ? 8.083 -1.981 -20.997 1.00 92.25 76 LEU A O 1
ATOM 582 N N . LEU A 1 77 ? 9.707 -0.652 -21.803 1.00 91.69 77 LEU A N 1
ATOM 583 C CA . LEU A 1 77 ? 8.983 -0.271 -23.009 1.00 91.69 77 LEU A CA 1
ATOM 584 C C . LEU A 1 77 ? 8.658 -1.494 -23.877 1.00 91.69 77 LEU A C 1
ATOM 586 O O . LEU A 1 77 ? 7.522 -1.641 -24.318 1.00 91.69 77 LEU A O 1
ATOM 590 N N . ALA A 1 78 ? 9.624 -2.394 -24.081 1.00 91.12 78 ALA A N 1
ATOM 591 C CA . ALA A 1 78 ? 9.420 -3.620 -24.846 1.00 91.12 78 ALA A CA 1
ATOM 592 C C . ALA A 1 78 ? 8.371 -4.540 -24.201 1.00 91.12 78 ALA A C 1
ATOM 594 O O . ALA A 1 78 ? 7.541 -5.104 -24.913 1.00 91.12 78 ALA A O 1
ATOM 595 N N . LEU A 1 79 ? 8.368 -4.659 -22.869 1.00 91.19 79 LEU A N 1
ATOM 596 C CA . LEU A 1 79 ? 7.349 -5.414 -22.132 1.00 91.19 79 LEU A CA 1
ATOM 597 C C . LEU A 1 79 ? 5.959 -4.807 -22.330 1.00 91.19 79 LEU A C 1
ATOM 599 O O . LEU A 1 79 ? 5.018 -5.525 -22.663 1.00 91.19 79 LEU A O 1
ATOM 603 N N . CYS A 1 80 ? 5.826 -3.488 -22.186 1.00 91.19 80 CYS A N 1
ATOM 604 C CA . CYS A 1 80 ? 4.550 -2.810 -22.395 1.00 91.19 80 CYS A CA 1
ATOM 605 C C . CYS A 1 80 ? 4.070 -2.915 -23.850 1.00 91.19 80 CYS A C 1
ATOM 607 O O . CYS A 1 80 ? 2.894 -3.16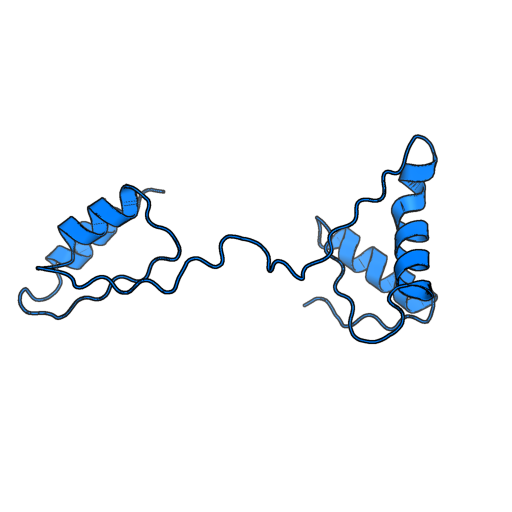5 -24.084 1.00 91.19 80 CYS A O 1
ATOM 609 N N . ALA A 1 81 ? 4.972 -2.780 -24.824 1.00 88.69 81 ALA A N 1
ATOM 610 C CA . ALA A 1 81 ? 4.638 -2.836 -26.244 1.00 88.69 81 ALA A CA 1
ATOM 611 C C . ALA A 1 81 ? 4.245 -4.241 -26.728 1.00 88.69 81 ALA A C 1
ATOM 613 O O . ALA A 1 81 ? 3.458 -4.366 -27.662 1.00 88.69 81 ALA A O 1
ATOM 614 N N . ARG A 1 82 ? 4.825 -5.296 -26.142 1.00 89.44 82 ARG A N 1
ATOM 615 C CA . ARG A 1 82 ? 4.667 -6.675 -26.632 1.00 89.44 82 ARG A CA 1
ATOM 616 C C . ARG A 1 82 ? 3.714 -7.507 -25.787 1.00 89.44 82 ARG A C 1
ATOM 618 O O . ARG A 1 82 ? 2.884 -8.211 -26.348 1.00 89.44 82 ARG A O 1
ATOM 625 N N . SER A 1 83 ? 3.846 -7.432 -24.466 1.00 88.50 83 SER A N 1
ATOM 626 C CA . SER A 1 83 ? 3.145 -8.317 -23.528 1.00 88.50 83 SER A CA 1
ATOM 627 C C . SER A 1 83 ? 1.929 -7.657 -22.878 1.00 88.50 83 SER A C 1
ATOM 629 O O . SER A 1 83 ? 0.984 -8.349 -22.522 1.00 88.50 83 SER A O 1
ATOM 631 N N . PHE A 1 84 ? 1.930 -6.326 -22.747 1.00 87.31 84 PHE A N 1
ATOM 632 C CA . PHE A 1 84 ? 0.850 -5.559 -22.104 1.00 87.31 84 PHE A CA 1
ATOM 633 C C . PHE A 1 84 ? 0.261 -4.487 -23.031 1.00 87.31 84 PHE A C 1
ATOM 635 O O . PHE A 1 84 ? -0.107 -3.398 -22.586 1.00 87.31 84 PHE A O 1
ATOM 642 N N . SER A 1 85 ? 0.202 -4.790 -24.329 1.00 81.69 85 SER A N 1
ATOM 643 C CA . SER A 1 85 ? -0.287 -3.876 -25.370 1.00 81.69 85 SER A CA 1
ATOM 644 C C . SER A 1 85 ? -1.809 -3.748 -25.404 1.00 81.69 85 SER A C 1
ATOM 646 O O . SER A 1 85 ? -2.335 -2.812 -26.003 1.00 81.69 85 SER A O 1
ATOM 648 N N . GLN A 1 86 ? -2.521 -4.670 -24.756 1.00 81.12 86 GLN A N 1
ATOM 649 C CA . GLN A 1 86 ? -3.976 -4.674 -24.676 1.00 81.12 86 GLN A CA 1
ATOM 650 C C . GLN A 1 86 ? -4.438 -4.137 -23.318 1.00 81.12 86 GLN A C 1
ATOM 652 O O . GLN A 1 86 ? -4.019 -4.617 -22.267 1.00 81.12 86 GLN A O 1
ATOM 657 N N . GLY A 1 87 ? -5.342 -3.156 -23.339 1.00 83.75 87 GLY A N 1
ATOM 658 C CA . GLY A 1 87 ? -5.946 -2.593 -22.131 1.00 83.75 87 GLY A CA 1
ATOM 659 C C . GLY A 1 87 ? -5.154 -1.442 -21.506 1.00 83.75 87 GLY A C 1
ATOM 660 O O . GLY A 1 87 ? -4.489 -0.671 -22.195 1.00 83.75 87 GLY A O 1
ATOM 661 N N . ARG A 1 88 ? -5.304 -1.268 -20.187 1.00 87.06 88 ARG A N 1
ATOM 662 C CA . ARG A 1 88 ? -4.680 -0.180 -19.418 1.00 87.06 88 ARG A CA 1
ATOM 663 C C . ARG A 1 88 ? -3.587 -0.745 -18.517 1.00 87.06 88 ARG A C 1
ATOM 665 O O . ARG A 1 88 ? -3.870 -1.591 -17.675 1.00 87.06 88 ARG A O 1
ATOM 672 N N . THR A 1 89 ? -2.377 -0.212 -18.653 1.00 89.75 89 THR A N 1
ATOM 673 C CA . THR A 1 89 ? -1.198 -0.629 -17.881 1.00 89.75 89 THR A CA 1
ATOM 674 C C . THR A 1 89 ? -0.738 0.508 -16.975 1.00 89.75 89 THR A C 1
ATOM 676 O O . THR A 1 89 ? -0.552 1.633 -17.438 1.00 89.75 89 THR A O 1
ATOM 679 N N . ILE A 1 90 ? -0.540 0.223 -15.685 1.00 91.25 90 ILE A N 1
ATOM 680 C CA . ILE A 1 90 ? -0.016 1.187 -14.707 1.00 91.25 90 ILE A CA 1
ATOM 681 C C . ILE A 1 90 ? 1.454 0.869 -14.438 1.00 91.25 90 ILE A C 1
ATOM 683 O O . ILE A 1 90 ? 1.800 -0.252 -14.071 1.00 91.25 90 ILE A O 1
ATOM 687 N N . VAL A 1 91 ? 2.316 1.875 -14.590 1.00 91.69 91 VAL A N 1
ATOM 688 C CA . VAL A 1 91 ? 3.752 1.771 -14.315 1.00 91.69 91 VAL A CA 1
ATOM 689 C C . VAL A 1 91 ? 4.101 2.645 -13.117 1.00 91.69 91 VAL A C 1
ATOM 691 O O . VAL A 1 91 ? 4.013 3.871 -13.180 1.00 91.69 91 VAL A O 1
ATOM 694 N N . PHE A 1 92 ? 4.557 2.019 -12.034 1.00 93.38 92 PHE A N 1
ATOM 695 C CA . PHE A 1 92 ? 5.025 2.730 -10.846 1.00 93.38 92 PHE A CA 1
ATOM 696 C C . PHE A 1 92 ? 6.519 3.050 -10.937 1.00 93.38 92 PHE A C 1
ATOM 698 O O . PHE A 1 92 ? 7.343 2.209 -11.304 1.00 93.38 92 PHE A O 1
ATOM 705 N N . THR A 1 93 ? 6.890 4.272 -10.552 1.00 93.06 93 THR A N 1
ATOM 706 C CA . THR A 1 93 ? 8.290 4.689 -10.410 1.00 93.06 93 THR A CA 1
ATOM 707 C C . THR A 1 93 ? 8.495 5.414 -9.088 1.00 93.06 93 THR A C 1
ATOM 709 O O . THR A 1 93 ? 7.564 5.992 -8.540 1.00 93.06 93 THR A O 1
ATOM 712 N N . ALA A 1 94 ? 9.725 5.395 -8.574 1.00 92.88 94 ALA A N 1
ATOM 713 C CA . ALA A 1 94 ? 10.032 5.961 -7.261 1.00 92.88 94 ALA A CA 1
ATOM 714 C C . ALA A 1 94 ? 9.968 7.500 -7.201 1.00 92.88 94 ALA A C 1
ATOM 716 O O . ALA A 1 94 ? 9.916 8.054 -6.110 1.00 92.88 94 ALA A O 1
ATOM 717 N N . THR A 1 95 ? 10.031 8.207 -8.338 1.00 94.88 95 THR A N 1
ATOM 718 C CA . THR A 1 95 ? 10.070 9.679 -8.359 1.00 94.88 95 THR A CA 1
ATOM 719 C C . THR A 1 95 ? 9.260 10.259 -9.514 1.00 94.88 95 THR A C 1
ATOM 721 O O . THR A 1 95 ? 9.220 9.697 -10.610 1.00 94.88 95 THR A O 1
ATOM 724 N N . LYS A 1 96 ? 8.687 11.453 -9.307 1.00 93.56 96 LYS A N 1
ATOM 725 C CA . LYS A 1 96 ? 7.949 12.202 -10.342 1.00 93.56 96 LYS A CA 1
ATOM 726 C C . LYS A 1 96 ? 8.798 12.474 -11.589 1.00 93.56 96 LYS A C 1
ATOM 728 O O . LYS A 1 96 ? 8.308 12.366 -12.707 1.00 93.56 96 LYS A O 1
ATOM 733 N N . GLN A 1 97 ? 10.084 12.772 -11.398 1.00 94.06 97 GLN A N 1
ATOM 734 C CA . GLN A 1 97 ? 11.054 12.969 -12.481 1.00 94.06 97 GLN A CA 1
ATOM 735 C C . GLN A 1 97 ? 11.158 11.732 -13.392 1.00 94.06 97 GLN A C 1
ATOM 737 O O . GLN A 1 97 ? 11.089 11.857 -14.614 1.00 94.06 97 GLN A O 1
ATOM 742 N N . LYS A 1 98 ? 11.249 10.524 -12.811 1.00 92.69 98 LYS A N 1
ATOM 743 C CA . LYS A 1 98 ? 11.275 9.266 -13.577 1.00 92.69 98 LYS A CA 1
ATOM 744 C C . LYS A 1 98 ? 9.947 9.007 -14.286 1.00 92.69 98 LYS A C 1
ATOM 746 O O . LYS A 1 98 ? 9.959 8.643 -15.457 1.00 92.69 98 LYS A O 1
ATOM 751 N N . ALA A 1 99 ? 8.819 9.249 -13.618 1.00 93.25 99 ALA A N 1
ATOM 752 C CA . ALA A 1 99 ? 7.499 9.128 -14.236 1.00 93.25 99 ALA A CA 1
ATOM 753 C C . ALA A 1 99 ? 7.355 10.053 -15.460 1.00 93.25 99 ALA A C 1
ATOM 755 O O . ALA A 1 99 ? 6.914 9.617 -16.521 1.00 93.25 99 ALA A O 1
ATOM 756 N N . HIS A 1 100 ? 7.794 11.310 -15.341 1.00 93.31 100 HIS A N 1
ATOM 757 C CA . HIS A 1 100 ? 7.780 12.273 -16.442 1.00 93.31 100 HIS A CA 1
ATOM 758 C C . HIS A 1 100 ? 8.671 11.833 -17.612 1.00 93.31 100 HIS A C 1
ATOM 760 O O . HIS A 1 100 ? 8.257 11.892 -18.768 1.00 93.31 100 HIS A O 1
ATOM 766 N N . ARG A 1 101 ? 9.879 11.336 -17.322 1.00 92.56 101 ARG A N 1
ATOM 767 C CA . ARG A 1 101 ? 10.785 10.795 -18.342 1.00 92.56 101 ARG A CA 1
ATOM 768 C C . ARG A 1 101 ? 10.159 9.616 -19.096 1.00 92.56 101 ARG A C 1
ATOM 770 O O . ARG A 1 101 ? 10.184 9.609 -20.324 1.00 92.56 101 ARG A O 1
ATOM 777 N N . LEU A 1 102 ? 9.549 8.664 -18.385 1.00 92.69 102 LEU A N 1
ATOM 778 C CA . LEU A 1 102 ? 8.846 7.542 -19.016 1.00 92.69 102 LEU A CA 1
ATOM 779 C C . LEU A 1 102 ? 7.654 8.011 -19.857 1.00 92.69 102 LEU A C 1
ATOM 781 O O . LEU A 1 102 ? 7.470 7.504 -20.956 1.00 92.69 102 LEU A O 1
ATOM 785 N N . LYS A 1 103 ? 6.889 9.011 -19.400 1.00 91.25 103 LYS A N 1
ATOM 786 C CA . LYS A 1 103 ? 5.791 9.600 -20.183 1.00 91.25 103 LYS A CA 1
ATOM 787 C C . LYS A 1 103 ? 6.273 10.082 -21.556 1.00 91.25 103 LYS A C 1
ATOM 789 O O . LYS A 1 103 ? 5.631 9.787 -22.558 1.00 91.25 103 LYS A O 1
ATOM 794 N N . ILE A 1 104 ? 7.410 10.781 -21.614 1.00 91.94 104 ILE A N 1
ATOM 795 C CA . ILE A 1 104 ? 7.993 11.231 -22.887 1.00 91.94 104 ILE A CA 1
ATOM 796 C C . ILE A 1 104 ? 8.389 10.028 -23.750 1.00 91.94 104 ILE A C 1
ATOM 798 O O . ILE A 1 104 ? 7.983 9.957 -24.906 1.00 91.94 104 ILE A O 1
ATOM 802 N N . LEU A 1 105 ? 9.137 9.068 -23.192 1.00 91.62 105 LEU A N 1
ATOM 803 C CA . LEU A 1 105 ? 9.609 7.893 -23.936 1.00 91.62 105 LEU A CA 1
ATOM 804 C C . LEU A 1 105 ? 8.455 7.070 -24.525 1.00 91.62 105 LEU A C 1
ATOM 806 O O . LEU A 1 105 ? 8.480 6.731 -25.704 1.00 91.62 105 LEU A O 1
ATOM 810 N N . PHE A 1 106 ? 7.418 6.797 -23.734 1.00 91.12 106 PHE A N 1
ATOM 811 C CA . PHE A 1 106 ? 6.234 6.068 -24.192 1.00 91.12 106 PHE A CA 1
ATOM 812 C C . PHE A 1 106 ? 5.489 6.838 -25.292 1.00 91.12 106 PHE A C 1
ATOM 814 O O . PHE A 1 106 ? 5.120 6.247 -26.308 1.00 91.12 106 PHE A O 1
ATOM 821 N N . GLY A 1 107 ? 5.355 8.163 -25.142 1.00 89.25 107 GLY A N 1
ATOM 822 C CA . GLY A 1 107 ? 4.767 9.030 -26.163 1.00 89.25 107 GLY A CA 1
ATOM 823 C C . GLY A 1 107 ? 5.526 8.994 -27.494 1.00 89.25 107 GLY A C 1
ATOM 824 O O . GLY A 1 107 ? 4.906 8.839 -28.545 1.00 89.25 107 GLY A O 1
ATOM 825 N N . LEU A 1 108 ? 6.862 9.051 -27.457 1.00 90.12 108 LEU A N 1
ATOM 826 C CA . LEU A 1 108 ? 7.710 8.938 -28.653 1.00 90.12 108 LEU A CA 1
ATOM 827 C C . LEU A 1 108 ? 7.567 7.574 -29.345 1.00 90.12 108 LEU A C 1
ATOM 829 O O . LEU A 1 108 ? 7.647 7.484 -30.568 1.00 90.12 108 LEU A O 1
ATOM 833 N N . CYS A 1 109 ? 7.302 6.517 -28.578 1.00 86.25 109 CYS A N 1
ATOM 834 C CA . CYS A 1 109 ? 7.125 5.157 -29.083 1.00 86.25 109 CYS A CA 1
ATOM 835 C C . CYS A 1 109 ? 5.671 4.809 -29.441 1.00 86.25 109 CYS A C 1
ATOM 837 O O . CYS A 1 109 ? 5.348 3.632 -29.590 1.00 86.25 109 CYS A O 1
ATOM 839 N N . LYS A 1 110 ? 4.799 5.818 -29.602 1.00 82.75 110 LYS A N 1
ATOM 840 C CA . LYS A 1 110 ? 3.379 5.666 -29.974 1.00 82.75 110 LYS A CA 1
ATOM 841 C C . LYS A 1 110 ? 2.561 4.801 -29.002 1.00 82.75 110 LYS A C 1
ATOM 843 O O . LYS A 1 110 ? 1.526 4.260 -29.381 1.00 82.75 110 LYS A O 1
ATOM 848 N N . LEU A 1 111 ? 2.991 4.702 -27.744 1.00 81.06 111 LEU A N 1
ATOM 849 C CA . LEU A 1 111 ? 2.215 4.118 -26.652 1.00 81.06 111 LEU A CA 1
ATOM 850 C C . LEU A 1 111 ? 1.625 5.275 -25.839 1.00 81.06 111 LEU A C 1
ATOM 852 O O . LEU A 1 111 ? 2.355 5.857 -25.038 1.00 81.06 111 LEU A O 1
ATOM 856 N N . PRO A 1 112 ? 0.354 5.666 -26.052 1.00 70.62 112 PRO A N 1
ATOM 857 C CA . PRO A 1 112 ? -0.195 6.888 -25.474 1.00 70.62 112 PRO A CA 1
ATOM 858 C C . PRO A 1 112 ? -0.251 6.782 -23.941 1.00 70.62 112 PRO A C 1
ATOM 860 O O . PRO A 1 112 ? -1.041 5.998 -23.410 1.00 70.62 112 PRO A O 1
ATOM 863 N N . PRO A 1 113 ? 0.565 7.553 -23.199 1.00 71.56 113 PRO A N 1
ATOM 864 C CA . PRO A 1 113 ? 0.518 7.524 -21.748 1.00 71.56 113 PRO A CA 1
ATOM 865 C C . PRO A 1 113 ? -0.695 8.324 -21.257 1.00 71.56 113 PRO A C 1
ATOM 867 O O . PRO A 1 113 ? -0.890 9.476 -21.651 1.00 71.56 113 PRO A O 1
ATOM 870 N N . ALA A 1 114 ? -1.487 7.757 -20.347 1.00 67.50 114 ALA A N 1
ATOM 871 C CA . ALA A 1 114 ? -2.445 8.545 -19.574 1.00 67.50 114 ALA A CA 1
ATOM 872 C C . ALA A 1 114 ? -1.674 9.414 -18.562 1.00 67.50 114 ALA A C 1
ATOM 874 O O . ALA A 1 114 ? -0.711 8.959 -17.944 1.00 67.50 114 ALA A O 1
ATOM 875 N N . GLY A 1 115 ? -2.035 10.695 -18.451 1.00 55.72 115 GLY A N 1
ATOM 876 C CA . GLY A 1 115 ? -1.285 11.678 -17.667 1.00 55.72 115 GLY A CA 1
ATOM 877 C C . GLY A 1 115 ? -1.166 11.329 -16.179 1.00 55.72 115 GLY A C 1
ATOM 878 O O . GLY A 1 115 ? -2.110 10.844 -15.566 1.00 55.72 115 GLY A O 1
ATOM 879 N N . VAL A 1 116 ? 0.002 11.626 -15.607 1.00 51.41 116 VAL A N 1
ATOM 880 C CA . VAL A 1 116 ? 0.253 11.660 -14.158 1.00 51.41 116 VAL A CA 1
ATOM 881 C C . VAL A 1 116 ? -0.137 13.059 -13.670 1.00 51.41 116 VAL A C 1
ATOM 883 O O . VAL A 1 116 ? 0.485 14.028 -14.115 1.00 51.41 116 VAL A O 1
ATOM 886 N N . GLY A 1 117 ? -1.186 13.161 -12.850 1.00 40.84 117 GLY A N 1
ATOM 887 C CA . GLY A 1 117 ? -1.501 14.368 -12.071 1.00 40.84 117 GLY A CA 1
ATOM 888 C C . GLY A 1 117 ? -0.494 14.582 -10.949 1.00 40.84 117 GLY A C 1
ATOM 889 O O . GLY A 1 117 ? 0.030 13.565 -10.440 1.00 40.84 117 GLY A O 1
#